Protein AF-A0AAX3NAR1-F1 (afdb_monomer)

Foldseek 3Di:
DEEEEAQPDPPVVVVDDPVYHYDYDHQCPDDVVNCAQHAEYEYELNHADDPSNLPRPNHQEYEYADLDCPRDDVVSCVVVVRHYDYVVVVVD

Organism: NCBI:txid472834

Secondary structure (DSSP, 8-state):
-EEEEETT-TTTTTTS-TT-EEEEE-GGG--HHHHTT--EEEE-TTS-B-HHHHT-TT--EEEE-SS--TTB-HHHHHHTT-EEEEGGGT--

Solvent-accessible surface area (backbone atoms only — not comparable to full-atom values): 5369 Å² total; per-residue (Å²): 87,37,34,41,32,26,57,90,54,76,70,64,72,80,76,46,64,91,75,48,51,75,44,73,39,60,38,77,72,66,43,60,79,75,49,59,84,25,32,32,40,39,35,48,69,74,28,74,55,48,72,70,54,73,61,45,83,54,49,53,35,45,35,35,80,30,71,73,55,92,35,50,60,60,70,60,38,62,76,65,72,45,50,69,52,44,50,54,78,68,74,115

Sequence (92 aa):
MKIIIDENIPYTKELFNNNSKIKKITGRKINNYILKNINAIIIRSTTKINKKILNERNIKFIRSTTSGIYHINKKIIKKKKLNSFMLQDVIQ

Radius of gyration: 12.3 Å; Cα contacts (8 Å, |Δi|>4): 150; chains: 1; bounding box: 32×29×27 Å

pLDDT: mean 79.78, std 9.95, range [44.69, 92.19]

Nearest PDB structures (foldseek):
  5dt9-assembly1_A-2  TM=9.111E-01  e=4.316E-07  Vibrio cholerae O1 biovar El Tor str. N16961
  3oet-assembly1_H  TM=9.024E-01  e=2.109E-06  Salmonella enterica subsp. enterica serovar Typhimurium str. LT2
  2o4c-assembly1_B  TM=8.865E-01  e=5.463E-06  Pseudomonas aeruginosa
  3oet-assembly4_G  TM=8.899E-01  e=5.127E-06  Salmonella enterica subsp. enterica serovar Typhimurium str. LT2
  3oet-assembly5_A  TM=8.790E-01  e=2.669E-05  Salmonella enterica subsp. enterica serovar Typhimurium str. LT2

Mean predicted aligned error: 6.19 Å

Structure (mmCIF, N/CA/C/O backbone):
data_AF-A0AAX3NAR1-F1
#
_entry.id   AF-A0AAX3NAR1-F1
#
loop_
_atom_site.group_PDB
_atom_site.id
_atom_site.type_symbol
_atom_site.label_atom_id
_atom_site.label_alt_id
_atom_site.label_comp_id
_atom_site.label_asym_id
_atom_site.label_entity_id
_atom_site.label_seq_id
_atom_site.pdbx_PDB_ins_code
_atom_site.Cartn_x
_atom_site.Cartn_y
_atom_site.Cartn_z
_atom_site.occupancy
_atom_site.B_iso_or_equiv
_atom_site.auth_seq_id
_atom_site.auth_comp_id
_atom_site.auth_asym_id
_atom_site.auth_atom_id
_atom_site.pdbx_PDB_model_num
ATOM 1 N N . MET A 1 1 ? -9.652 -10.611 0.885 1.00 83.25 1 MET A N 1
ATOM 2 C CA . MET A 1 1 ? -9.061 -9.285 1.226 1.00 83.25 1 MET A CA 1
ATOM 3 C C . MET A 1 1 ? -8.833 -8.472 -0.048 1.00 83.25 1 MET A C 1
ATOM 5 O O . MET A 1 1 ? -8.492 -9.089 -1.047 1.00 83.25 1 MET A O 1
ATOM 9 N N . LYS A 1 2 ? -9.044 -7.144 -0.067 1.00 90.69 2 LYS A N 1
ATOM 10 C CA . LYS A 1 2 ? -8.776 -6.285 -1.244 1.00 90.69 2 LYS A CA 1
ATOM 11 C C . LYS A 1 2 ? -7.436 -5.567 -1.101 1.00 90.69 2 LYS A C 1
ATOM 13 O O . LYS A 1 2 ? -7.222 -4.872 -0.106 1.00 90.69 2 LYS A O 1
ATOM 18 N N . ILE A 1 3 ? -6.560 -5.732 -2.086 1.00 91.19 3 ILE A N 1
ATOM 19 C CA . ILE A 1 3 ? -5.170 -5.276 -2.024 1.00 91.19 3 ILE A CA 1
ATOM 20 C C . ILE A 1 3 ? -4.847 -4.464 -3.270 1.00 91.19 3 ILE A C 1
ATOM 22 O O . ILE A 1 3 ? -5.136 -4.903 -4.385 1.00 91.19 3 ILE A O 1
ATOM 26 N N . ILE A 1 4 ? -4.230 -3.302 -3.076 1.00 92.19 4 ILE A N 1
ATOM 27 C CA . ILE A 1 4 ? -3.636 -2.533 -4.168 1.00 92.19 4 ILE A CA 1
ATOM 28 C C . ILE A 1 4 ? -2.130 -2.673 -4.135 1.00 92.19 4 ILE A C 1
ATOM 30 O O . ILE A 1 4 ? -1.509 -2.551 -3.080 1.00 92.19 4 ILE A O 1
ATOM 34 N N . ILE A 1 5 ? -1.562 -2.933 -5.306 1.00 91.31 5 ILE A N 1
ATOM 35 C CA . ILE A 1 5 ? -0.125 -3.074 -5.479 1.00 91.31 5 ILE A CA 1
ATOM 36 C C . ILE A 1 5 ? 0.340 -2.143 -6.594 1.00 91.31 5 ILE A C 1
ATOM 38 O O . ILE A 1 5 ? -0.326 -2.038 -7.626 1.00 91.31 5 ILE A O 1
ATOM 42 N N . ASP A 1 6 ? 1.476 -1.480 -6.392 1.00 90.94 6 ASP A N 1
ATOM 43 C CA . ASP A 1 6 ? 2.168 -0.788 -7.477 1.00 90.94 6 ASP A CA 1
ATOM 44 C C . ASP A 1 6 ? 2.493 -1.791 -8.594 1.00 90.94 6 ASP A C 1
ATOM 46 O O . ASP A 1 6 ? 3.075 -2.848 -8.351 1.00 90.94 6 ASP A O 1
ATOM 50 N N . GLU A 1 7 ? 2.082 -1.485 -9.822 1.00 91.12 7 GLU A N 1
ATOM 51 C CA . GLU A 1 7 ? 2.231 -2.392 -10.965 1.00 91.12 7 GLU A CA 1
ATOM 52 C C . GLU A 1 7 ? 3.682 -2.811 -11.241 1.00 91.12 7 GLU A C 1
ATOM 54 O O . GLU A 1 7 ? 3.908 -3.908 -11.750 1.00 91.12 7 GLU A O 1
ATOM 59 N N . ASN A 1 8 ? 4.649 -1.977 -10.843 1.00 89.56 8 ASN A N 1
ATOM 60 C CA . ASN A 1 8 ? 6.075 -2.207 -11.052 1.00 89.56 8 ASN A CA 1
ATOM 61 C C . ASN A 1 8 ? 6.721 -3.041 -9.938 1.00 89.56 8 ASN A C 1
ATOM 63 O O . ASN A 1 8 ? 7.950 -3.070 -9.829 1.00 89.56 8 ASN A O 1
ATOM 67 N N . ILE A 1 9 ? 5.925 -3.643 -9.054 1.00 85.94 9 ILE A N 1
ATOM 68 C CA . ILE A 1 9 ? 6.402 -4.619 -8.077 1.00 85.94 9 ILE A CA 1
ATOM 69 C C . ILE A 1 9 ? 6.333 -6.007 -8.737 1.00 85.94 9 ILE A C 1
ATOM 71 O O . ILE A 1 9 ? 5.255 -6.414 -9.188 1.00 85.94 9 ILE A O 1
ATOM 75 N N . PRO A 1 10 ? 7.462 -6.733 -8.842 1.00 84.38 10 PRO A N 1
ATOM 76 C CA . PRO A 1 10 ? 7.489 -8.075 -9.422 1.00 84.38 10 PRO A CA 1
ATOM 77 C C . PRO A 1 10 ? 6.902 -9.116 -8.452 1.00 84.38 10 PRO A C 1
ATOM 79 O O . PRO A 1 10 ? 6.632 -8.811 -7.291 1.00 84.38 10 PRO A O 1
ATOM 82 N N . TYR A 1 11 ? 6.656 -10.340 -8.937 1.00 82.06 11 TYR A N 1
ATOM 83 C CA . TYR A 1 11 ? 6.281 -11.514 -8.115 1.00 82.0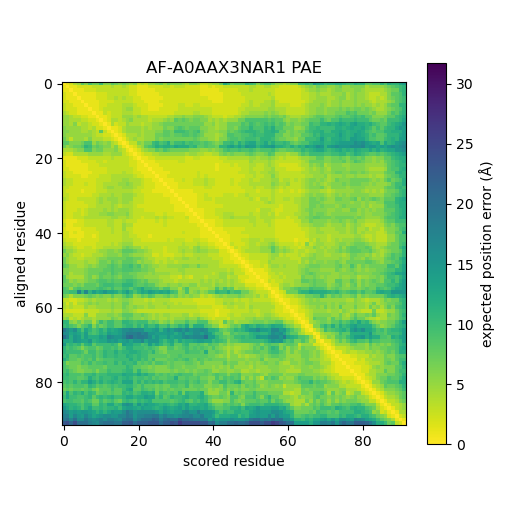6 11 TYR A CA 1
ATOM 84 C C . TYR A 1 11 ? 5.012 -11.362 -7.250 1.00 82.06 11 TYR A C 1
ATOM 86 O O . TYR A 1 11 ? 4.712 -12.151 -6.363 1.00 82.06 11 TYR A O 1
ATOM 94 N N . THR A 1 12 ? 4.181 -10.357 -7.537 1.00 79.19 12 THR A N 1
ATOM 95 C CA . THR A 1 12 ? 2.959 -10.054 -6.760 1.00 79.19 12 THR A CA 1
ATOM 96 C C . THR A 1 12 ? 1.938 -11.186 -6.664 1.00 79.19 12 THR A C 1
ATOM 98 O O . THR A 1 12 ? 1.158 -11.187 -5.723 1.00 79.19 12 THR A O 1
ATOM 101 N N . LYS A 1 13 ? 1.892 -12.113 -7.629 1.00 73.62 13 LYS A N 1
ATOM 102 C CA . LYS A 1 13 ? 0.958 -13.248 -7.584 1.00 73.62 13 LYS A CA 1
ATOM 103 C C . LYS A 1 13 ? 1.411 -14.308 -6.578 1.00 73.62 13 LYS A C 1
ATOM 105 O O . LYS A 1 13 ? 0.568 -14.913 -5.938 1.00 73.62 13 LYS A O 1
ATOM 110 N N . GLU A 1 14 ? 2.718 -14.483 -6.416 1.00 78.62 14 GLU A N 1
ATOM 111 C CA . GLU A 1 14 ? 3.312 -15.463 -5.499 1.00 78.62 14 GLU A CA 1
ATOM 112 C C . GLU A 1 14 ? 3.266 -14.982 -4.042 1.00 78.62 14 GLU A C 1
ATOM 114 O O . GLU A 1 14 ? 3.171 -15.782 -3.120 1.00 78.62 14 GLU A O 1
ATOM 119 N N . LEU A 1 15 ? 3.277 -13.662 -3.824 1.00 72.19 15 LEU A N 1
ATOM 120 C CA . LEU A 1 15 ? 3.270 -13.059 -2.485 1.00 72.19 15 LEU A CA 1
ATOM 121 C C . LEU A 1 15 ? 1.925 -13.160 -1.744 1.00 72.19 15 LEU A C 1
ATOM 123 O O . LEU A 1 15 ? 1.861 -12.817 -0.562 1.00 72.19 15 LEU A O 1
ATOM 127 N N . PHE A 1 16 ? 0.841 -13.558 -2.415 1.00 75.75 16 PHE A N 1
ATOM 128 C CA . PHE A 1 16 ? -0.506 -13.505 -1.851 1.00 75.75 16 PHE A CA 1
ATOM 129 C C . PHE A 1 16 ? -1.335 -14.743 -2.179 1.00 75.75 16 PHE A C 1
ATOM 131 O O . PHE A 1 16 ? -1.474 -15.126 -3.333 1.00 75.75 16 PHE A O 1
ATOM 138 N N . ASN A 1 17 ? -1.989 -15.296 -1.155 1.00 72.75 17 ASN A N 1
ATOM 139 C CA . ASN A 1 17 ? -2.888 -16.442 -1.297 1.00 72.75 17 ASN A CA 1
ATOM 140 C C . ASN A 1 17 ? -4.067 -16.141 -2.243 1.00 72.75 17 ASN A C 1
ATOM 142 O O . ASN A 1 17 ? -4.566 -15.009 -2.285 1.00 72.75 17 ASN A O 1
ATOM 146 N N . ASN A 1 18 ? -4.607 -17.193 -2.872 1.00 74.50 18 ASN A N 1
ATOM 147 C CA . ASN A 1 18 ? -5.732 -17.152 -3.827 1.00 74.50 18 ASN A CA 1
ATOM 148 C C . ASN A 1 18 ? -6.999 -16.433 -3.311 1.00 74.50 18 ASN A C 1
ATOM 150 O O . ASN A 1 18 ? -7.814 -15.960 -4.099 1.00 74.50 18 ASN A O 1
ATOM 154 N N . ASN A 1 19 ? -7.152 -16.272 -1.994 1.00 81.56 19 ASN A N 1
ATOM 155 C CA . ASN A 1 19 ? -8.304 -15.602 -1.373 1.00 81.56 19 ASN A CA 1
ATOM 156 C C . ASN A 1 19 ? -8.188 -14.055 -1.368 1.00 81.56 19 ASN A C 1
ATOM 158 O O . ASN A 1 19 ? -9.043 -13.339 -0.818 1.00 81.56 19 ASN A O 1
ATOM 162 N N . SER A 1 20 ? -7.121 -13.504 -1.954 1.00 85.00 20 SER A N 1
ATOM 163 C CA . SER A 1 20 ? -6.883 -12.063 -2.067 1.00 85.00 20 SER A CA 1
ATOM 164 C C . SER A 1 20 ? -7.290 -11.524 -3.439 1.00 85.00 20 SER A C 1
ATOM 166 O O . SER A 1 20 ? -6.849 -12.004 -4.475 1.00 85.00 20 SER A O 1
ATOM 168 N N . LYS A 1 21 ? -8.098 -10.459 -3.454 1.00 89.81 21 LYS A N 1
ATOM 169 C CA . LYS A 1 21 ? -8.437 -9.701 -4.664 1.00 89.81 21 LYS A CA 1
ATOM 170 C C . LYS A 1 21 ? -7.384 -8.617 -4.866 1.00 89.81 21 LYS A C 1
ATOM 172 O O . LYS A 1 21 ? -7.396 -7.606 -4.159 1.00 89.81 21 LYS A O 1
ATOM 177 N N . ILE A 1 22 ? -6.475 -8.854 -5.805 1.00 89.75 22 ILE A N 1
ATOM 178 C CA . ILE A 1 22 ? -5.336 -7.979 -6.094 1.00 89.75 22 ILE A CA 1
ATOM 179 C C . ILE A 1 22 ? -5.671 -7.067 -7.272 1.00 89.75 22 ILE A C 1
ATOM 181 O O . ILE A 1 22 ? -6.106 -7.536 -8.322 1.00 89.75 22 ILE A O 1
ATOM 185 N N . LYS A 1 23 ? -5.423 -5.765 -7.116 1.00 91.62 23 LYS A N 1
ATOM 186 C CA . LYS A 1 23 ? -5.494 -4.782 -8.200 1.00 91.62 23 LYS A CA 1
ATOM 187 C C . LYS A 1 23 ? -4.145 -4.0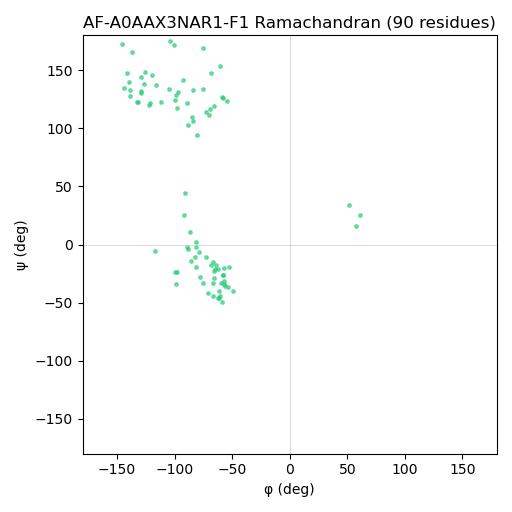80 -8.346 1.00 91.62 23 LYS A C 1
ATOM 189 O O . LYS A 1 23 ? -3.676 -3.437 -7.408 1.00 91.62 23 LYS A O 1
ATOM 194 N N . LYS A 1 24 ? -3.535 -4.197 -9.526 1.00 91.50 24 LYS A N 1
ATOM 195 C CA . LYS A 1 24 ? -2.307 -3.472 -9.873 1.00 91.50 24 LYS A CA 1
ATOM 196 C C . LYS A 1 24 ? -2.643 -2.074 -10.371 1.00 91.50 24 LYS A C 1
ATOM 198 O O . LYS A 1 24 ? -3.559 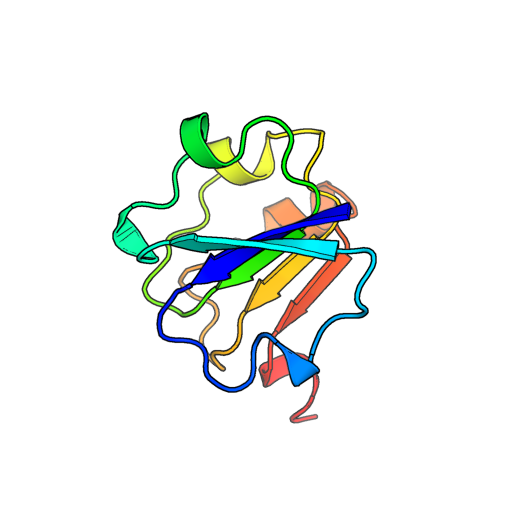-1.920 -11.175 1.00 91.50 24 LYS A O 1
ATOM 203 N N . ILE A 1 25 ? -1.940 -1.068 -9.864 1.00 91.94 25 ILE A N 1
ATOM 204 C CA . ILE A 1 25 ? -2.134 0.340 -10.222 1.00 91.94 25 ILE A CA 1
ATOM 205 C C . ILE A 1 25 ? -0.769 1.010 -10.339 1.00 91.94 25 ILE A C 1
ATOM 207 O O . ILE A 1 25 ? 0.100 0.783 -9.504 1.00 91.94 25 ILE A O 1
ATOM 211 N N . THR A 1 26 ? -0.584 1.881 -11.328 1.00 91.88 26 THR A N 1
ATOM 212 C CA . THR A 1 26 ? 0.579 2.775 -11.384 1.00 91.88 26 THR A CA 1
ATOM 213 C C . THR A 1 26 ? 0.684 3.575 -10.089 1.00 91.88 26 THR A C 1
ATOM 215 O O . THR A 1 26 ? -0.248 4.309 -9.759 1.0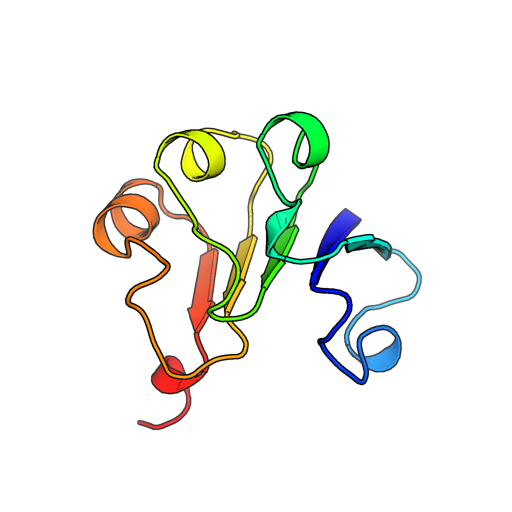0 91.88 26 THR A O 1
ATOM 218 N N . GLY A 1 27 ? 1.813 3.514 -9.377 1.00 87.62 27 GLY A N 1
ATOM 219 C CA . GLY A 1 27 ? 1.963 4.156 -8.063 1.00 87.62 27 GLY A CA 1
ATOM 220 C C . GLY A 1 27 ? 1.516 5.622 -8.006 1.00 87.62 27 GLY A C 1
ATOM 221 O O . GLY A 1 27 ? 0.804 6.038 -7.094 1.00 87.62 27 GLY A O 1
ATOM 222 N N . ARG A 1 28 ? 1.821 6.398 -9.055 1.00 88.00 28 ARG A N 1
ATOM 223 C CA . ARG A 1 28 ? 1.433 7.819 -9.172 1.00 88.00 28 ARG A CA 1
ATOM 224 C C . ARG A 1 28 ? -0.078 8.052 -9.292 1.00 88.00 28 ARG A C 1
ATOM 226 O O . ARG A 1 28 ? -0.545 9.145 -8.996 1.00 88.00 28 ARG A O 1
ATOM 233 N N . LYS A 1 29 ? -0.840 7.048 -9.736 1.00 89.88 29 LYS A N 1
ATOM 234 C CA . LYS A 1 29 ? -2.303 7.111 -9.856 1.00 89.88 29 LYS A CA 1
ATOM 235 C C . LYS A 1 29 ? -3.008 6.749 -8.547 1.00 89.88 29 LYS A C 1
ATOM 237 O O . LYS A 1 29 ? -4.199 7.021 -8.430 1.00 89.88 29 LYS A O 1
ATOM 242 N N . ILE A 1 30 ? -2.313 6.160 -7.567 1.00 88.56 30 ILE A N 1
ATOM 243 C CA . ILE A 1 30 ? -2.913 5.756 -6.289 1.00 88.56 30 ILE A CA 1
ATOM 244 C C . ILE A 1 30 ? -3.372 7.001 -5.520 1.00 88.56 30 ILE A C 1
ATOM 246 O O . ILE A 1 30 ? -2.580 7.867 -5.155 1.00 88.56 30 ILE A O 1
ATOM 250 N N . ASN A 1 31 ? -4.674 7.073 -5.255 1.00 87.75 31 ASN A N 1
ATOM 251 C CA . ASN A 1 31 ? -5.329 8.175 -4.559 1.00 87.75 31 ASN A CA 1
ATOM 252 C C . ASN A 1 31 ? -6.490 7.649 -3.694 1.00 87.75 31 ASN A C 1
ATOM 254 O O . ASN A 1 31 ? -6.859 6.478 -3.784 1.00 87.75 31 ASN A O 1
ATOM 258 N N . ASN A 1 32 ? -7.095 8.506 -2.867 1.00 85.75 32 ASN A N 1
ATOM 259 C CA . ASN A 1 32 ? -8.185 8.108 -1.965 1.00 85.75 32 ASN A CA 1
ATOM 260 C C . ASN A 1 32 ? -9.377 7.453 -2.677 1.00 85.75 32 ASN A C 1
ATOM 262 O O . ASN A 1 32 ? -9.957 6.514 -2.143 1.00 85.75 32 ASN A O 1
ATOM 266 N N . TYR A 1 33 ? -9.720 7.906 -3.886 1.00 87.69 33 TYR A N 1
ATOM 267 C CA . TYR A 1 33 ? -10.827 7.329 -4.648 1.00 87.69 33 TYR A CA 1
ATOM 268 C C . TYR A 1 33 ? -10.566 5.853 -4.973 1.00 87.69 33 TYR A C 1
ATOM 270 O O . TYR A 1 33 ? -11.411 4.993 -4.732 1.00 87.69 33 TYR A O 1
ATOM 278 N N . ILE A 1 34 ? -9.354 5.548 -5.441 1.00 87.69 34 ILE A N 1
ATOM 279 C CA . ILE A 1 34 ? -8.905 4.181 -5.722 1.00 87.69 34 ILE A CA 1
ATOM 280 C C . ILE A 1 34 ? -8.796 3.344 -4.438 1.00 87.69 34 ILE A C 1
ATOM 282 O O . ILE A 1 34 ? -9.043 2.139 -4.464 1.00 87.69 34 ILE A O 1
ATOM 286 N N . LEU A 1 35 ? -8.435 3.975 -3.319 1.00 87.44 35 LEU A N 1
ATOM 287 C CA . LEU A 1 35 ? -8.253 3.317 -2.023 1.00 87.44 35 LEU A CA 1
ATOM 288 C C . LEU A 1 35 ? -9.555 3.076 -1.249 1.00 87.44 35 LEU A C 1
ATOM 290 O O . LEU A 1 35 ? -9.536 2.436 -0.193 1.00 87.44 35 LEU A O 1
ATOM 294 N N . LYS A 1 36 ? -10.700 3.511 -1.783 1.00 86.94 36 LYS A N 1
ATOM 295 C CA . LYS A 1 36 ? -12.005 3.227 -1.192 1.00 86.94 36 LYS A CA 1
ATOM 296 C C . LYS A 1 36 ? -12.219 1.713 -1.097 1.00 86.94 36 LYS A C 1
ATOM 298 O O . LYS A 1 36 ? -12.120 0.982 -2.080 1.00 86.94 36 LYS A O 1
ATOM 303 N N . ASN A 1 37 ? -12.551 1.242 0.105 1.00 86.56 37 ASN A N 1
ATOM 304 C CA . ASN A 1 37 ? -12.775 -0.179 0.410 1.00 86.56 37 ASN A CA 1
ATOM 305 C C . ASN A 1 37 ? -11.550 -1.090 0.179 1.00 86.56 37 ASN A C 1
ATOM 307 O O . ASN A 1 37 ? -11.715 -2.291 -0.045 1.00 86.56 37 ASN A O 1
ATOM 311 N N . ILE A 1 38 ? -10.335 -0.541 0.236 1.00 90.69 38 ILE A N 1
ATOM 312 C CA . ILE A 1 38 ? -9.085 -1.308 0.188 1.00 90.69 38 ILE A CA 1
ATOM 313 C C . ILE A 1 38 ? -8.617 -1.639 1.603 1.00 90.69 38 ILE A C 1
ATOM 315 O O . ILE A 1 38 ? -8.742 -0.827 2.515 1.00 90.69 38 ILE A O 1
ATOM 319 N N . ASN A 1 39 ? -8.080 -2.847 1.783 1.00 89.94 39 ASN A N 1
ATOM 320 C CA . ASN A 1 39 ? -7.593 -3.328 3.073 1.00 89.94 39 ASN A CA 1
ATOM 321 C C . ASN A 1 39 ? -6.077 -3.201 3.218 1.00 89.94 39 ASN A C 1
ATOM 323 O O . ASN A 1 39 ? -5.587 -2.971 4.323 1.00 89.94 39 ASN A O 1
ATOM 327 N N . ALA A 1 40 ? -5.342 -3.367 2.121 1.00 88.62 40 ALA A N 1
ATOM 328 C CA . ALA A 1 40 ? -3.888 -3.347 2.128 1.00 88.62 40 ALA A CA 1
ATOM 329 C C . ALA A 1 40 ? -3.322 -2.645 0.892 1.00 88.62 40 ALA A C 1
ATOM 331 O O . ALA A 1 40 ? -3.898 -2.719 -0.196 1.00 88.62 40 ALA A O 1
ATOM 332 N N . ILE A 1 41 ? -2.178 -1.988 1.072 1.00 89.38 41 ILE A N 1
ATOM 333 C CA . ILE A 1 41 ? -1.454 -1.290 0.009 1.00 89.38 41 ILE A CA 1
ATOM 334 C C . ILE A 1 41 ? 0.007 -1.735 0.029 1.00 89.38 41 ILE A C 1
ATOM 336 O O . ILE A 1 41 ? 0.641 -1.701 1.083 1.00 89.38 41 ILE A O 1
ATOM 340 N N . ILE A 1 42 ? 0.548 -2.111 -1.129 1.00 89.25 42 ILE A N 1
ATOM 341 C CA . ILE A 1 42 ? 1.980 -2.354 -1.327 1.00 89.25 42 ILE A CA 1
ATOM 342 C C . ILE A 1 42 ? 2.496 -1.422 -2.418 1.00 89.25 42 ILE A C 1
ATOM 344 O O . ILE A 1 42 ? 2.002 -1.440 -3.541 1.00 89.25 42 ILE A O 1
ATOM 348 N N . ILE A 1 43 ? 3.486 -0.600 -2.088 1.00 89.56 43 ILE A N 1
ATOM 349 C CA . ILE A 1 43 ? 3.948 0.492 -2.949 1.00 89.56 43 ILE A CA 1
ATOM 350 C C . ILE A 1 43 ? 5.469 0.602 -3.002 1.00 89.56 43 ILE A C 1
ATOM 352 O O . ILE A 1 43 ? 6.184 0.060 -2.160 1.00 89.56 43 ILE A O 1
ATOM 356 N N . ARG A 1 44 ? 5.949 1.365 -3.985 1.00 87.56 44 ARG A N 1
ATOM 357 C CA . ARG A 1 44 ? 7.336 1.833 -4.108 1.00 87.56 44 ARG A CA 1
ATOM 358 C C . ARG A 1 44 ? 7.444 3.317 -3.727 1.00 87.56 44 ARG A C 1
ATOM 360 O O . ARG A 1 44 ? 6.429 3.985 -3.523 1.00 87.56 44 ARG A O 1
ATOM 367 N N . SER A 1 45 ? 8.666 3.852 -3.695 1.00 84.44 45 SER A N 1
ATOM 368 C CA . SER A 1 45 ? 8.968 5.266 -3.398 1.00 84.44 45 SER A CA 1
ATOM 369 C C . SER A 1 45 ? 8.279 6.288 -4.311 1.00 84.44 45 SER A C 1
ATOM 371 O O . SER A 1 45 ? 8.104 7.444 -3.937 1.00 84.44 45 SER A O 1
ATOM 373 N N . THR A 1 46 ? 7.833 5.861 -5.491 1.00 83.56 46 THR A N 1
ATOM 374 C CA . THR A 1 46 ? 7.065 6.659 -6.458 1.00 83.56 46 THR A CA 1
ATOM 375 C C . THR A 1 46 ? 5.655 7.016 -5.983 1.00 83.56 46 THR A C 1
ATOM 377 O O . THR A 1 46 ? 5.038 7.922 -6.545 1.00 83.56 46 THR A O 1
ATOM 380 N N . THR A 1 47 ? 5.124 6.321 -4.971 1.00 83.25 47 THR A N 1
ATOM 381 C CA . THR A 1 47 ? 3.786 6.574 -4.425 1.00 83.25 47 THR A CA 1
ATOM 382 C C . THR A 1 47 ? 3.876 7.436 -3.174 1.00 83.25 47 THR A C 1
ATOM 384 O O . THR A 1 47 ? 4.412 7.010 -2.154 1.00 83.25 47 THR A O 1
ATOM 387 N N . LYS A 1 48 ? 3.297 8.639 -3.207 1.00 81.44 48 LYS A N 1
ATOM 388 C CA . LYS A 1 48 ? 3.293 9.547 -2.053 1.00 81.44 48 LYS A CA 1
ATOM 389 C C . LYS A 1 48 ? 2.140 9.219 -1.103 1.00 81.44 48 LYS A C 1
ATOM 391 O O . LYS A 1 48 ? 0.984 9.514 -1.400 1.00 81.44 48 LYS A O 1
ATOM 396 N N . ILE A 1 49 ? 2.448 8.675 0.074 1.00 80.75 49 ILE A N 1
ATOM 397 C CA . ILE A 1 49 ? 1.455 8.427 1.123 1.00 80.75 49 ILE A CA 1
ATOM 398 C C . ILE A 1 49 ? 1.255 9.700 1.943 1.00 80.75 49 ILE A C 1
ATOM 400 O O . ILE A 1 49 ? 2.092 10.100 2.752 1.00 80.75 49 ILE A O 1
ATOM 404 N N . ASN A 1 50 ? 0.115 10.350 1.732 1.00 79.31 50 ASN A N 1
ATOM 405 C CA . ASN A 1 50 ? -0.260 11.572 2.436 1.00 79.31 50 ASN A CA 1
ATOM 406 C C . ASN A 1 50 ? -1.265 11.296 3.575 1.00 79.31 50 ASN A C 1
ATOM 408 O O . ASN A 1 50 ? -1.805 10.198 3.722 1.00 79.31 50 ASN A O 1
ATOM 412 N N . LYS A 1 51 ? -1.544 12.326 4.387 1.00 77.81 51 LYS A N 1
ATOM 413 C CA . LYS A 1 51 ? -2.524 12.269 5.491 1.00 77.81 51 LYS A CA 1
ATOM 414 C C . LYS A 1 51 ? -3.909 11.785 5.044 1.00 77.81 51 LYS A C 1
ATOM 416 O O . LYS A 1 51 ? -4.560 11.080 5.805 1.00 77.81 51 LYS A O 1
ATOM 421 N N . LYS A 1 52 ? -4.354 12.155 3.835 1.00 77.69 52 LYS A N 1
ATOM 422 C CA . LYS A 1 52 ? -5.673 11.775 3.307 1.00 77.69 52 LYS A CA 1
ATOM 423 C C . LYS A 1 52 ? -5.747 10.270 3.069 1.00 77.69 52 LYS A C 1
ATOM 425 O O . LYS A 1 52 ? -6.712 9.654 3.503 1.00 77.69 52 LYS A O 1
ATOM 430 N N . ILE A 1 53 ? -4.710 9.677 2.482 1.00 77.94 53 ILE A N 1
ATOM 431 C CA . ILE A 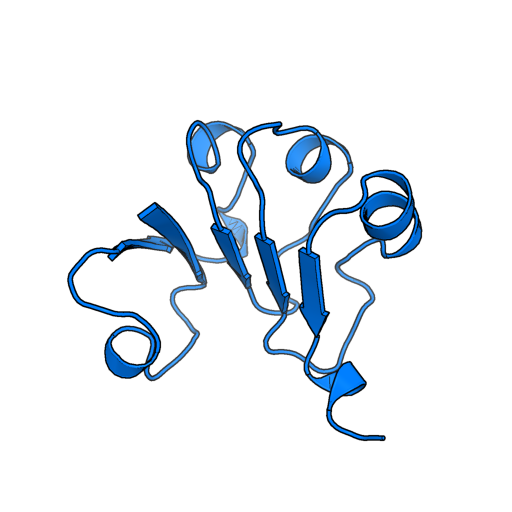1 53 ? -4.616 8.225 2.282 1.00 77.94 53 ILE A CA 1
ATOM 432 C C . ILE A 1 53 ? -4.619 7.504 3.633 1.00 77.94 53 ILE A C 1
ATOM 434 O O . ILE A 1 53 ? -5.383 6.571 3.843 1.00 77.94 53 ILE A O 1
ATOM 438 N N . LEU A 1 54 ? -3.829 7.992 4.592 1.00 73.56 54 LEU A N 1
ATOM 439 C CA . LEU A 1 54 ? -3.770 7.421 5.941 1.00 73.56 54 LEU A CA 1
ATOM 440 C C . LEU A 1 54 ? -5.078 7.591 6.733 1.00 73.56 54 LEU A C 1
ATOM 442 O O . LEU A 1 54 ? -5.248 6.953 7.771 1.00 73.56 54 LEU A O 1
ATOM 446 N N . ASN A 1 55 ? -5.994 8.457 6.290 1.00 76.62 55 ASN A N 1
ATOM 447 C CA . ASN A 1 55 ? -7.312 8.658 6.891 1.00 76.62 55 ASN A CA 1
ATOM 448 C C . ASN A 1 55 ? -8.372 7.649 6.453 1.00 76.62 55 ASN A C 1
ATOM 450 O O . ASN A 1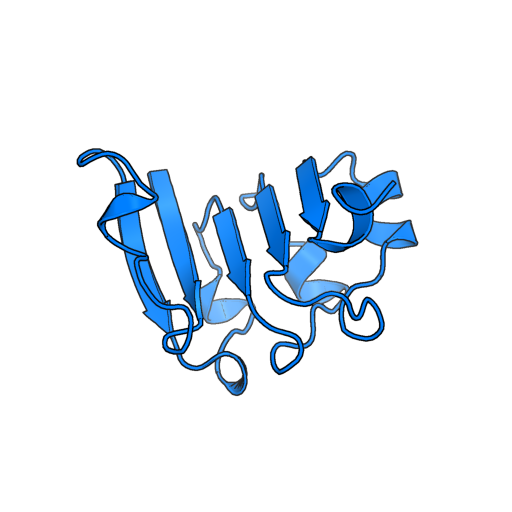 55 ? -9.398 7.557 7.125 1.00 76.62 55 ASN A O 1
ATOM 454 N N . GLU A 1 56 ? -8.100 6.839 5.434 1.00 75.56 56 GLU A N 1
ATOM 455 C CA . GLU A 1 56 ? -9.007 5.772 5.023 1.00 75.56 56 GLU A CA 1
ATOM 456 C C . GLU A 1 56 ? -9.042 4.650 6.069 1.00 75.56 56 GLU A C 1
ATOM 458 O O . GLU A 1 56 ? -8.077 3.912 6.263 1.00 75.56 56 GLU A O 1
ATOM 463 N N . ARG A 1 57 ? -10.186 4.511 6.752 1.00 71.69 57 ARG A N 1
ATOM 464 C CA . ARG A 1 57 ? -10.368 3.593 7.895 1.00 71.69 57 ARG A CA 1
ATOM 465 C C . ARG A 1 57 ? -10.242 2.112 7.537 1.00 71.69 57 ARG A C 1
ATOM 467 O O . ARG A 1 57 ? -9.999 1.289 8.412 1.00 71.69 57 ARG A O 1
ATOM 474 N N . ASN A 1 58 ? -10.425 1.775 6.265 1.00 82.44 58 ASN A N 1
ATOM 475 C CA . ASN A 1 58 ? -10.414 0.391 5.802 1.00 82.44 58 ASN A CA 1
ATOM 476 C C . ASN A 1 58 ? -9.000 -0.155 5.586 1.00 82.44 58 ASN A C 1
ATOM 478 O O . ASN A 1 58 ? -8.830 -1.378 5.573 1.00 82.44 58 ASN A O 1
ATOM 482 N N . ILE A 1 59 ? -8.002 0.726 5.446 1.00 85.44 59 ILE A N 1
ATOM 483 C CA . ILE A 1 59 ? -6.608 0.328 5.281 1.00 85.44 59 ILE A CA 1
ATOM 484 C C . ILE A 1 59 ? -6.105 -0.182 6.626 1.00 85.44 59 ILE A C 1
ATOM 486 O O . ILE A 1 59 ? -5.979 0.572 7.584 1.00 85.44 59 ILE A O 1
ATOM 490 N N . LYS A 1 60 ? -5.793 -1.472 6.681 1.00 82.50 60 LYS A N 1
ATOM 491 C CA . LYS A 1 60 ? -5.203 -2.136 7.847 1.00 82.50 60 LYS A CA 1
ATOM 492 C C . LYS A 1 60 ? -3.689 -2.264 7.719 1.00 82.50 60 LYS A C 1
ATOM 494 O O . LYS A 1 60 ? -3.003 -2.390 8.730 1.00 82.50 60 LYS A O 1
ATOM 499 N N . PHE A 1 61 ? -3.181 -2.251 6.484 1.00 82.69 61 PHE A N 1
ATOM 500 C CA . PHE A 1 61 ? -1.787 -2.563 6.199 1.00 82.69 61 PHE A CA 1
ATOM 501 C C . PHE A 1 61 ? -1.190 -1.720 5.068 1.00 82.69 61 PHE A C 1
ATOM 503 O O . PHE A 1 61 ? -1.796 -1.580 4.002 1.00 82.69 61 PHE A O 1
ATOM 510 N N . ILE A 1 62 ? 0.021 -1.196 5.282 1.00 85.56 62 ILE A N 1
ATOM 511 C CA . ILE A 1 62 ? 0.791 -0.461 4.267 1.00 85.56 62 ILE A CA 1
ATOM 512 C C . ILE A 1 62 ? 2.223 -0.995 4.225 1.00 85.56 62 ILE A C 1
ATOM 514 O O . ILE A 1 62 ? 2.944 -0.946 5.221 1.00 85.56 62 ILE A O 1
ATOM 518 N N . ARG A 1 63 ? 2.657 -1.454 3.052 1.00 83.88 63 ARG A N 1
ATOM 519 C CA . ARG A 1 63 ? 4.019 -1.932 2.805 1.00 83.88 63 ARG A CA 1
ATOM 520 C C . ARG A 1 63 ? 4.743 -1.072 1.785 1.00 83.88 63 ARG A C 1
ATOM 522 O O . ARG A 1 63 ? 4.179 -0.743 0.7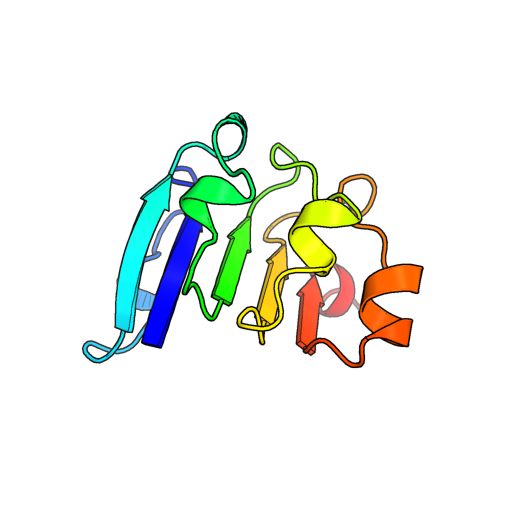44 1.00 83.88 63 ARG A O 1
ATOM 529 N N . SER A 1 64 ? 6.007 -0.767 2.066 1.00 82.00 64 SER A N 1
ATOM 530 C CA . SER A 1 64 ? 6.918 -0.151 1.100 1.00 82.00 64 SER A CA 1
ATOM 531 C C . SER A 1 64 ? 8.005 -1.138 0.705 1.00 82.00 64 SER A C 1
ATOM 533 O O . SER A 1 64 ? 8.755 -1.600 1.565 1.00 82.00 64 SER A O 1
ATOM 535 N N . THR A 1 65 ? 8.123 -1.427 -0.590 1.00 77.81 65 THR A N 1
ATOM 536 C CA . THR A 1 65 ? 9.182 -2.283 -1.152 1.00 77.81 65 THR A CA 1
ATOM 537 C C . THR A 1 65 ? 10.408 -1.478 -1.585 1.00 77.81 65 THR A C 1
ATOM 539 O O . THR A 1 65 ? 11.143 -1.886 -2.478 1.00 77.81 65 THR A O 1
ATOM 542 N N . THR A 1 66 ? 10.632 -0.313 -0.981 1.00 77.25 66 THR A N 1
ATOM 543 C CA . THR A 1 66 ? 11.862 0.471 -1.145 1.00 77.25 66 THR A CA 1
ATOM 544 C C . THR A 1 66 ? 12.466 0.773 0.218 1.00 77.25 66 THR A C 1
ATOM 546 O O . THR A 1 66 ? 11.727 0.957 1.186 1.00 77.25 66 THR A O 1
ATOM 549 N N . SER A 1 67 ? 13.794 0.865 0.277 1.00 63.25 67 SER A N 1
ATOM 550 C CA . SER A 1 67 ? 14.555 1.246 1.475 1.00 63.25 67 SER A CA 1
ATOM 551 C C . SER A 1 67 ? 14.306 2.695 1.914 1.00 63.25 67 SER A C 1
ATOM 553 O O . SER A 1 67 ? 14.358 2.987 3.101 1.00 63.25 67 SER A O 1
ATOM 555 N N . GLY A 1 68 ? 13.984 3.600 0.982 1.00 60.69 68 GLY A N 1
ATOM 556 C CA . GLY A 1 68 ? 13.665 4.997 1.298 1.00 60.69 68 GLY A CA 1
ATOM 557 C C . GLY A 1 68 ? 12.339 5.169 2.054 1.00 60.69 68 GLY A C 1
ATOM 558 O O . GLY A 1 68 ? 11.391 4.425 1.817 1.00 60.69 68 GLY A O 1
ATOM 559 N N . ILE A 1 69 ? 12.262 6.181 2.930 1.00 61.66 69 ILE A N 1
ATOM 560 C CA . ILE A 1 69 ? 11.084 6.485 3.780 1.00 61.66 69 ILE A CA 1
ATOM 561 C C . ILE A 1 69 ? 10.441 7.843 3.513 1.00 61.66 69 ILE A C 1
ATOM 563 O O . ILE A 1 69 ? 9.397 8.156 4.084 1.00 61.66 69 ILE A O 1
ATOM 567 N N . TYR A 1 70 ? 11.041 8.660 2.649 1.00 68.19 70 TYR A N 1
ATOM 568 C CA . TYR A 1 70 ? 10.597 10.035 2.410 1.00 68.19 70 TYR A CA 1
ATOM 569 C C . TYR A 1 70 ? 9.172 10.128 1.844 1.00 68.19 70 TYR A C 1
ATOM 571 O O . TYR A 1 70 ? 8.508 11.153 1.987 1.00 68.19 70 TYR A O 1
ATOM 579 N N . HIS A 1 71 ? 8.667 9.049 1.243 1.00 71.81 71 HIS A N 1
ATOM 580 C CA . HIS A 1 71 ? 7.318 8.979 0.686 1.00 71.81 71 HIS A CA 1
ATOM 581 C C . HIS A 1 71 ? 6.246 8.523 1.687 1.00 71.81 71 HIS A C 1
ATOM 583 O O . HIS A 1 71 ? 5.065 8.525 1.332 1.00 71.81 71 HIS A O 1
ATOM 589 N N . ILE A 1 72 ? 6.616 8.167 2.927 1.00 72.00 72 ILE A N 1
ATOM 590 C CA . ILE A 1 72 ? 5.687 7.701 3.966 1.00 72.00 72 ILE A CA 1
ATOM 591 C C . ILE A 1 72 ? 5.938 8.411 5.299 1.00 72.00 72 ILE A C 1
ATOM 593 O O . ILE A 1 72 ? 6.993 8.302 5.918 1.00 72.00 72 ILE A O 1
ATOM 597 N N . ASN A 1 73 ? 4.910 9.072 5.830 1.00 75.50 73 ASN A N 1
ATOM 598 C CA . ASN A 1 73 ? 5.002 9.702 7.144 1.00 75.50 73 ASN A CA 1
ATOM 599 C C . ASN A 1 73 ? 4.804 8.683 8.287 1.00 75.50 73 ASN A C 1
ATOM 601 O O . ASN A 1 73 ? 3.679 8.423 8.728 1.00 75.50 73 ASN A O 1
ATOM 605 N N . LYS A 1 74 ? 5.916 8.148 8.812 1.00 72.31 74 LYS A N 1
ATOM 606 C CA . LYS A 1 74 ? 5.926 7.176 9.922 1.00 72.31 74 LYS A CA 1
ATOM 607 C C . LYS A 1 74 ? 5.241 7.673 11.200 1.00 72.31 74 LYS A C 1
ATOM 609 O O . LYS A 1 74 ? 4.598 6.880 11.885 1.00 72.31 74 LYS A O 1
ATOM 614 N N . LYS A 1 75 ? 5.320 8.974 11.518 1.00 74.56 75 LYS A N 1
ATOM 615 C CA . LYS A 1 75 ? 4.681 9.537 12.726 1.00 74.56 75 LYS A CA 1
ATOM 616 C C . LYS A 1 75 ? 3.162 9.346 12.687 1.00 74.56 75 LYS A C 1
ATOM 618 O O . LYS A 1 75 ? 2.556 8.997 13.697 1.00 74.56 75 LYS A O 1
ATOM 623 N N . ILE A 1 76 ? 2.549 9.526 11.514 1.00 72.50 76 ILE A N 1
ATOM 624 C CA . ILE A 1 76 ? 1.101 9.348 11.342 1.00 72.50 76 ILE A CA 1
ATOM 625 C C . ILE A 1 76 ? 0.720 7.866 11.416 1.00 72.50 76 ILE A C 1
ATOM 627 O O . ILE A 1 76 ? -0.270 7.534 12.062 1.00 72.50 76 ILE A O 1
ATOM 631 N N . ILE A 1 77 ? 1.512 6.982 10.805 1.00 75.81 77 ILE A N 1
ATOM 632 C CA . ILE A 1 77 ? 1.288 5.529 10.865 1.00 75.81 77 ILE A CA 1
ATOM 633 C C . ILE A 1 77 ? 1.318 5.032 12.314 1.00 75.81 77 ILE A C 1
ATOM 635 O O . ILE A 1 77 ? 0.367 4.382 12.751 1.00 75.81 77 ILE A O 1
ATOM 639 N N . LYS A 1 78 ? 2.350 5.414 13.083 1.00 76.44 78 LYS A N 1
ATOM 640 C CA . LYS A 1 78 ? 2.489 5.040 14.499 1.00 76.44 78 LYS A CA 1
ATOM 641 C C . LYS A 1 78 ? 1.315 5.552 15.336 1.00 76.44 78 LYS A C 1
ATOM 643 O O . LYS A 1 78 ? 0.740 4.790 16.107 1.00 76.44 78 LYS A O 1
ATOM 648 N N . LYS A 1 79 ? 0.890 6.808 15.133 1.00 75.56 79 LYS A N 1
ATOM 649 C CA . LYS A 1 79 ? -0.281 7.386 15.821 1.00 75.56 79 LYS A CA 1
ATOM 650 C C . LYS A 1 79 ? -1.571 6.605 15.544 1.00 75.56 79 LYS A C 1
ATOM 652 O O . LYS A 1 79 ? -2.437 6.534 16.408 1.00 75.56 79 LYS A O 1
ATOM 657 N N . LYS A 1 80 ? -1.706 6.026 14.349 1.00 72.12 80 LYS A N 1
ATOM 658 C CA . LYS A 1 80 ? -2.896 5.272 13.939 1.00 72.12 80 LYS A CA 1
ATOM 659 C C . LYS A 1 80 ? -2.862 3.786 14.277 1.00 72.12 80 LYS A C 1
ATOM 661 O O . LYS A 1 80 ? -3.845 3.113 13.989 1.00 72.12 80 LYS A O 1
ATOM 666 N N . LYS A 1 81 ? -1.767 3.276 14.858 1.00 76.69 81 LYS A N 1
ATOM 667 C CA . LYS A 1 81 ? -1.560 1.834 15.084 1.00 76.69 81 LYS A CA 1
ATOM 668 C C . LYS A 1 81 ? -1.769 1.012 13.800 1.00 76.69 81 LYS A C 1
ATOM 670 O O . LYS A 1 81 ? -2.287 -0.098 13.838 1.00 76.69 81 LYS A O 1
ATOM 675 N N . LEU A 1 82 ? -1.412 1.591 12.650 1.00 78.25 82 LEU A N 1
ATOM 676 C CA . LEU A 1 82 ? -1.466 0.897 11.367 1.00 78.25 82 LEU A CA 1
ATOM 677 C C . LEU A 1 82 ? -0.294 -0.074 11.282 1.00 78.25 82 LEU A C 1
ATOM 679 O O . LEU A 1 82 ? 0.845 0.317 11.539 1.00 78.25 82 LEU A O 1
ATOM 683 N N . ASN A 1 83 ? -0.562 -1.307 10.856 1.00 76.69 83 ASN A N 1
ATOM 684 C CA . ASN A 1 83 ? 0.503 -2.261 10.589 1.00 76.69 83 ASN A CA 1
ATOM 685 C C . ASN A 1 83 ? 1.263 -1.793 9.344 1.00 76.69 83 ASN A C 1
ATOM 687 O O . ASN A 1 83 ? 0.702 -1.705 8.248 1.00 76.69 83 ASN A O 1
ATOM 691 N N . SER A 1 84 ? 2.539 -1.463 9.516 1.00 74.31 84 SER A N 1
ATOM 692 C CA . SER A 1 84 ? 3.411 -1.053 8.421 1.00 74.31 84 SER A CA 1
ATOM 693 C C . SER A 1 84 ? 4.696 -1.847 8.423 1.00 74.31 84 SER A C 1
ATOM 695 O O . SER A 1 84 ? 5.233 -2.123 9.490 1.00 74.31 84 SER A O 1
ATOM 697 N N . PHE A 1 85 ? 5.207 -2.145 7.236 1.00 70.94 85 PHE A N 1
ATOM 698 C CA . PHE A 1 85 ? 6.490 -2.816 7.075 1.00 70.94 85 PHE A CA 1
ATOM 699 C C . PHE A 1 85 ? 7.254 -2.167 5.926 1.00 70.94 85 PHE A C 1
ATOM 701 O O . PHE A 1 85 ? 6.719 -2.009 4.822 1.00 70.94 85 PHE A O 1
ATOM 708 N N . MET A 1 86 ? 8.491 -1.764 6.183 1.00 74.12 86 MET A N 1
ATOM 709 C CA . MET A 1 86 ? 9.388 -1.188 5.1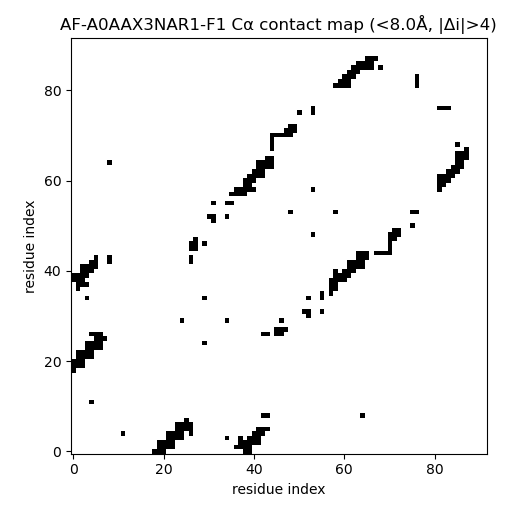87 1.00 74.12 86 MET A CA 1
ATOM 710 C C . MET A 1 86 ? 10.623 -2.076 5.075 1.00 74.12 86 MET A C 1
ATOM 712 O O . MET A 1 86 ? 11.055 -2.644 6.067 1.00 74.12 86 MET A O 1
ATOM 716 N N . LEU A 1 87 ? 11.209 -2.207 3.880 1.00 63.06 87 LEU A N 1
ATOM 717 C CA . LEU A 1 87 ? 12.383 -3.078 3.689 1.00 63.06 87 LEU A CA 1
ATOM 718 C C . LEU A 1 87 ? 13.564 -2.723 4.602 1.00 63.06 87 LEU A C 1
ATOM 720 O O . LEU A 1 87 ? 14.286 -3.607 5.034 1.00 63.06 87 LEU A O 1
ATOM 724 N N . GLN A 1 88 ? 13.731 -1.450 4.946 1.00 60.88 88 GLN A N 1
ATOM 725 C CA . GLN A 1 88 ? 14.744 -1.027 5.915 1.00 60.88 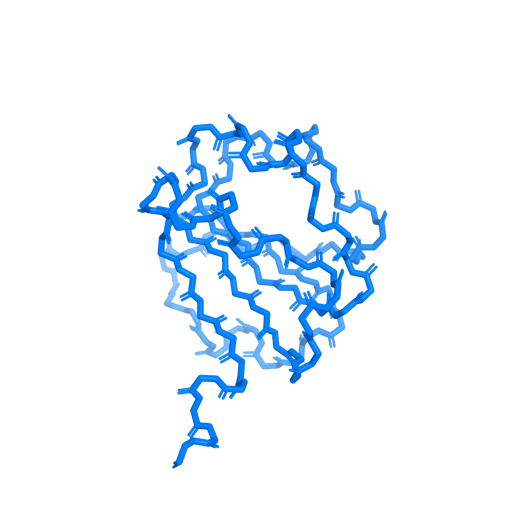88 GLN A CA 1
ATOM 726 C C . GLN A 1 88 ? 14.533 -1.574 7.337 1.00 60.88 88 GLN A C 1
ATOM 728 O O . GLN A 1 88 ? 15.463 -1.548 8.126 1.00 60.88 88 GLN A O 1
ATOM 733 N N . ASP A 1 89 ? 13.334 -2.057 7.674 1.00 57.59 89 ASP A N 1
ATOM 734 C CA . ASP A 1 89 ? 13.062 -2.685 8.969 1.00 57.59 89 ASP A CA 1
ATOM 735 C C . ASP A 1 89 ? 13.584 -4.145 9.006 1.00 57.59 89 ASP A C 1
ATOM 737 O O . ASP A 1 89 ? 13.526 -4.783 10.049 1.00 57.59 89 ASP A O 1
ATOM 741 N N . VAL A 1 90 ? 14.076 -4.676 7.872 1.00 56.50 90 VAL A N 1
ATOM 742 C CA . VAL A 1 90 ? 14.687 -6.017 7.730 1.00 56.50 90 VAL A CA 1
ATOM 743 C C . VAL A 1 90 ? 16.215 -5.958 7.724 1.00 56.50 90 VAL A C 1
ATOM 745 O O . VAL A 1 90 ? 16.860 -6.947 8.043 1.00 56.50 90 VAL A O 1
ATOM 748 N N . ILE A 1 91 ? 16.801 -4.814 7.361 1.00 48.81 91 ILE A N 1
ATOM 749 C CA . ILE A 1 91 ? 18.259 -4.623 7.259 1.00 48.81 91 ILE A CA 1
ATOM 750 C C . ILE A 1 91 ? 18.811 -4.109 8.605 1.00 48.81 91 ILE A C 1
ATOM 752 O O . ILE A 1 91 ? 19.565 -3.140 8.635 1.00 48.81 91 ILE A O 1
ATOM 756 N N . GLN A 1 92 ? 18.368 -4.693 9.722 1.00 44.69 92 GLN A N 1
ATOM 757 C CA . GLN A 1 92 ? 18.991 -4.466 11.032 1.00 44.69 92 GLN A CA 1
ATOM 758 C C . GLN A 1 92 ? 20.123 -5.457 11.261 1.00 44.69 92 GLN A C 1
ATOM 760 O O . GLN A 1 92 ? 19.931 -6.642 10.913 1.00 44.69 92 GLN A O 1
#